Protein AF-F3GMC2-F1 (afdb_monomer_lite)

Foldseek 3Di:
DPPDVVVVVVCVVVVHDPVVCVVVCVVVVVVVCVCVPPVVCVVVCVVDPDDDPVVNVCVVPPPPPCVPDDDPVVVVCLVCQLVVLLVQLVVCVVPDDPPDPVNVVSCQCNPNVNSNVVD

Sequence (119 aa):
VPPHPGPLLAIGIFGADIGKTIFYGLIVALPTAIIAGPIFGNWISKSIPGTPSKELMDQIAKESSTENLPGFGITLVTILLPVFLMLLKTFADVVLPENNMFRIWMDLIGHPITALLAA

pLDDT: mean 82.08, std 11.3, range [42.53, 96.31]

InterPro domains:
  IPR003474 Gluconate transporter [PF02447] 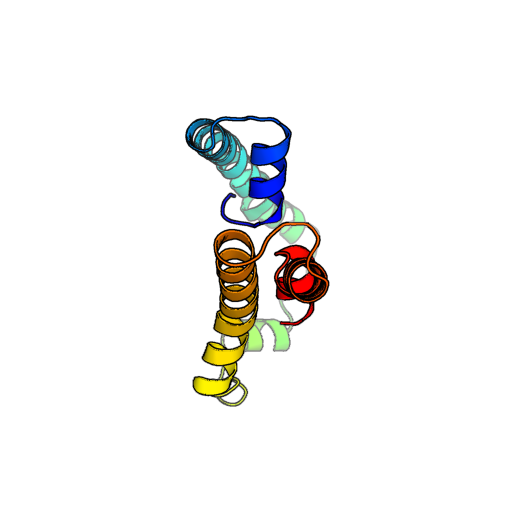(1-119)
  IPR003474 Gluconate transporter [PTHR30354] (1-119)

Structure (mmCIF, N/CA/C/O backbone):
data_AF-F3GMC2-F1
#
_entry.id   AF-F3GMC2-F1
#
loop_
_atom_site.group_PDB
_atom_site.id
_atom_site.type_symbol
_atom_site.label_atom_id
_atom_site.label_alt_id
_atom_site.label_comp_id
_atom_site.label_asym_id
_atom_site.label_entity_id
_atom_site.label_seq_id
_atom_site.pdbx_PDB_ins_code
_atom_site.Cartn_x
_atom_site.Cartn_y
_atom_site.Cartn_z
_atom_site.occupancy
_atom_site.B_iso_or_equiv
_atom_site.auth_seq_id
_atom_site.auth_comp_id
_atom_site.auth_asym_id
_atom_site.auth_atom_id
_atom_site.pdbx_PDB_model_num
ATOM 1 N N . VAL A 1 1 ? 7.402 4.834 -0.753 1.00 47.78 1 VAL A N 1
ATOM 2 C CA . VAL A 1 1 ? 6.962 6.082 -0.077 1.00 47.78 1 VAL A CA 1
ATOM 3 C C . VAL A 1 1 ? 5.757 5.773 0.809 1.00 47.78 1 VAL A C 1
ATOM 5 O O . VAL A 1 1 ? 5.119 4.756 0.548 1.00 47.78 1 VAL A O 1
ATOM 8 N N . PRO A 1 2 ? 5.468 6.554 1.868 1.00 42.53 2 PRO A N 1
ATOM 9 C CA . PRO A 1 2 ? 4.220 6.407 2.635 1.00 42.53 2 PRO A CA 1
ATOM 10 C C . PRO A 1 2 ? 3.042 6.459 1.641 1.00 42.53 2 PRO A C 1
ATOM 12 O O . PRO A 1 2 ? 3.106 7.296 0.740 1.00 42.53 2 PRO A O 1
ATOM 15 N N . PRO A 1 3 ? 2.060 5.535 1.692 1.00 52.97 3 PRO A N 1
ATOM 16 C CA . PRO A 1 3 ? 1.367 5.083 2.899 1.00 52.97 3 PRO A CA 1
ATOM 17 C C . PRO A 1 3 ? 1.463 3.559 3.115 1.00 52.97 3 PRO A C 1
ATOM 19 O O . PRO A 1 3 ? 0.464 2.851 3.149 1.00 52.97 3 PRO A O 1
ATOM 22 N N . HIS A 1 4 ? 2.679 3.028 3.246 1.00 64.75 4 HIS A N 1
ATOM 23 C CA . HIS A 1 4 ? 2.872 1.648 3.698 1.00 64.75 4 HIS A CA 1
ATOM 24 C C . HIS A 1 4 ? 2.842 1.604 5.245 1.00 64.75 4 HIS A C 1
ATOM 26 O O . HIS A 1 4 ? 3.424 2.500 5.870 1.00 64.75 4 HIS A O 1
ATOM 32 N N . PRO A 1 5 ? 2.222 0.588 5.884 1.00 68.19 5 PRO A N 1
ATOM 33 C CA . PRO A 1 5 ? 2.106 0.499 7.346 1.00 68.19 5 PRO A CA 1
ATOM 34 C C . PRO A 1 5 ? 3.450 0.604 8.076 1.00 68.19 5 PRO A C 1
ATOM 36 O O . PRO A 1 5 ? 3.564 1.321 9.061 1.00 68.19 5 PRO A O 1
ATOM 39 N N . GLY A 1 6 ? 4.497 -0.035 7.544 1.00 77.50 6 GLY A N 1
ATOM 40 C CA . GLY A 1 6 ? 5.866 0.048 8.079 1.00 77.50 6 GLY A CA 1
ATOM 41 C C . GLY A 1 6 ? 6.406 1.485 8.229 1.00 77.50 6 GLY A C 1
ATOM 42 O O . GLY A 1 6 ? 6.674 1.910 9.351 1.00 77.50 6 GLY A O 1
ATOM 43 N N . PRO A 1 7 ? 6.544 2.271 7.142 1.00 80.38 7 PRO A N 1
ATOM 44 C CA . PRO A 1 7 ? 6.939 3.678 7.229 1.00 80.38 7 PRO A CA 1
ATOM 45 C C . PRO A 1 7 ? 6.038 4.535 8.128 1.00 80.38 7 PRO A C 1
ATOM 47 O O . PRO A 1 7 ? 6.547 5.400 8.835 1.00 80.38 7 PRO A O 1
ATOM 50 N N . LEU A 1 8 ? 4.722 4.294 8.134 1.00 80.69 8 LEU A N 1
ATOM 51 C CA . LEU A 1 8 ? 3.786 5.021 9.001 1.00 80.69 8 LEU A CA 1
ATOM 52 C C . LEU A 1 8 ? 4.011 4.713 10.490 1.00 80.69 8 LEU A C 1
ATOM 54 O O . LEU A 1 8 ? 3.996 5.633 11.305 1.00 80.69 8 LEU A O 1
ATOM 58 N N . LEU A 1 9 ? 4.289 3.453 10.840 1.00 79.00 9 LEU A N 1
ATOM 59 C CA . LEU A 1 9 ? 4.643 3.056 12.205 1.00 79.00 9 LEU A CA 1
ATOM 60 C C . LEU A 1 9 ? 5.932 3.735 12.674 1.00 79.00 9 LEU A C 1
ATOM 62 O O . LEU A 1 9 ? 5.973 4.251 13.787 1.00 79.00 9 LEU A O 1
ATOM 66 N N . ALA A 1 10 ? 6.962 3.795 11.826 1.00 81.38 10 ALA A N 1
ATOM 67 C CA . ALA A 1 10 ? 8.200 4.497 12.159 1.00 81.38 10 ALA A CA 1
ATOM 68 C C . ALA A 1 10 ? 7.947 5.992 12.428 1.00 81.38 10 ALA A C 1
ATOM 70 O O . ALA A 1 10 ? 8.412 6.521 13.435 1.00 81.38 10 ALA A O 1
ATOM 71 N N . ILE A 1 11 ? 7.154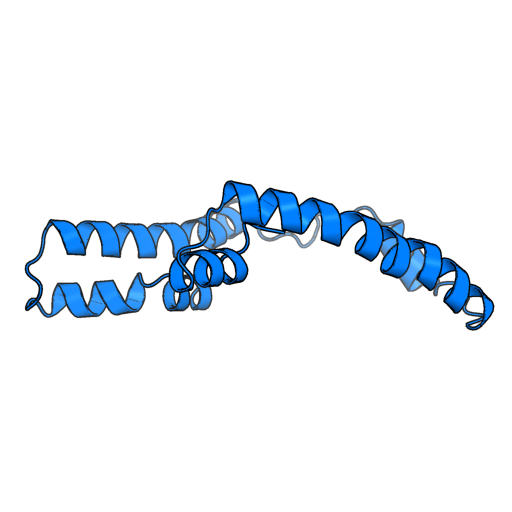 6.661 11.583 1.00 85.50 11 ILE A N 1
ATOM 72 C CA . ILE A 1 11 ? 6.772 8.069 11.788 1.00 85.50 11 ILE A CA 1
ATOM 73 C C . ILE A 1 11 ? 6.060 8.255 13.136 1.00 85.50 11 ILE A C 1
ATOM 75 O O . ILE A 1 11 ? 6.391 9.184 13.873 1.00 85.50 11 ILE A O 1
ATOM 79 N N . GLY A 1 12 ? 5.136 7.349 13.476 1.00 79.62 12 GLY A N 1
ATOM 80 C CA . GLY A 1 12 ? 4.414 7.362 14.750 1.00 79.62 12 GLY A CA 1
ATOM 81 C C . GLY A 1 12 ? 5.320 7.160 15.970 1.00 79.62 12 GLY A C 1
ATOM 82 O O . GLY A 1 12 ? 5.182 7.887 16.948 1.00 79.62 12 GLY A O 1
ATOM 83 N N . ILE A 1 13 ? 6.280 6.231 15.902 1.00 84.00 13 ILE A N 1
ATOM 84 C CA . ILE A 1 13 ? 7.234 5.955 16.994 1.00 84.00 13 ILE A CA 1
ATOM 85 C C . ILE A 1 13 ? 8.164 7.149 17.242 1.00 84.00 13 ILE A C 1
ATOM 87 O O . ILE A 1 13 ? 8.437 7.491 18.390 1.00 84.00 13 ILE A O 1
ATOM 91 N N . PHE A 1 14 ? 8.648 7.793 16.179 1.00 86.56 14 PHE A N 1
ATOM 92 C CA . PHE A 1 14 ? 9.590 8.912 16.281 1.00 86.56 14 PHE A CA 1
ATOM 93 C C . PHE A 1 14 ? 8.912 10.285 16.423 1.00 86.56 14 PHE A C 1
ATOM 95 O O . PHE A 1 14 ? 9.608 11.298 16.478 1.00 86.56 14 PHE A O 1
ATOM 102 N N . GLY A 1 15 ? 7.575 10.343 16.475 1.00 83.88 15 GLY A N 1
ATOM 103 C CA . GLY A 1 15 ? 6.821 11.596 16.602 1.00 83.88 15 GLY A CA 1
ATOM 104 C C . GLY A 1 15 ? 7.050 12.571 15.442 1.00 83.88 15 GLY A C 1
ATOM 105 O O . GLY A 1 15 ? 6.984 13.787 15.626 1.00 83.88 15 GLY A O 1
ATOM 106 N N . ALA A 1 16 ? 7.377 12.056 14.256 1.00 85.25 16 ALA A N 1
ATOM 107 C CA . ALA A 1 16 ? 7.708 12.880 13.102 1.00 85.25 16 ALA A CA 1
ATOM 108 C C . ALA A 1 16 ? 6.444 13.387 12.388 1.00 85.25 16 ALA A C 1
ATOM 110 O O . ALA A 1 16 ? 5.399 12.740 12.368 1.00 85.25 16 ALA A O 1
ATOM 111 N N . ASP A 1 17 ? 6.549 14.552 11.749 1.00 88.81 17 ASP A N 1
ATOM 112 C CA . ASP A 1 17 ? 5.467 15.088 10.925 1.00 88.81 17 ASP A CA 1
ATOM 113 C C . ASP A 1 17 ? 5.337 14.279 9.622 1.00 88.81 17 ASP A C 1
ATOM 115 O O . ASP A 1 17 ? 6.308 14.103 8.872 1.00 88.81 17 ASP A O 1
ATOM 119 N N . ILE A 1 18 ? 4.128 13.783 9.346 1.00 86.62 18 ILE A N 1
ATOM 120 C CA . ILE A 1 18 ? 3.841 12.939 8.177 1.00 86.62 18 ILE A CA 1
ATOM 121 C C . ILE A 1 18 ? 4.083 13.713 6.874 1.00 86.62 18 ILE A C 1
ATOM 123 O O . ILE A 1 18 ? 4.692 13.175 5.947 1.00 86.62 18 ILE A O 1
ATOM 127 N N . GLY A 1 19 ? 3.659 14.978 6.804 1.00 87.06 19 GLY A N 1
ATOM 128 C CA . GLY A 1 19 ? 3.798 15.814 5.613 1.00 87.06 19 GLY A CA 1
ATOM 129 C C . GLY A 1 19 ? 5.261 16.083 5.270 1.00 87.06 19 GLY A C 1
ATOM 130 O O . GLY A 1 19 ? 5.676 15.888 4.125 1.00 87.06 19 GLY A O 1
ATOM 131 N N . LYS A 1 20 ? 6.075 16.437 6.271 1.00 88.81 20 LYS A N 1
ATOM 132 C CA . LYS A 1 20 ? 7.525 16.630 6.098 1.00 88.81 20 LYS A CA 1
ATOM 133 C C . LYS A 1 20 ? 8.227 15.332 5.716 1.00 88.81 20 LYS A C 1
ATOM 135 O O . LYS A 1 20 ? 9.085 15.344 4.838 1.00 88.81 20 LYS A O 1
ATOM 140 N N . THR A 1 21 ? 7.847 14.211 6.327 1.00 89.12 21 THR A N 1
ATOM 141 C CA . THR A 1 21 ? 8.430 12.902 5.996 1.00 89.12 21 THR A CA 1
ATOM 142 C C . THR A 1 21 ? 8.128 12.497 4.556 1.00 89.12 21 THR A C 1
ATOM 144 O O . THR A 1 21 ? 9.020 12.031 3.850 1.00 89.12 21 THR A O 1
ATOM 147 N N . ILE A 1 22 ? 6.895 12.713 4.088 1.00 89.44 22 ILE A N 1
ATOM 148 C CA . ILE A 1 22 ? 6.522 12.478 2.687 1.00 89.44 22 ILE A CA 1
ATOM 149 C C . ILE A 1 22 ? 7.319 13.400 1.760 1.00 89.44 22 ILE A C 1
ATOM 151 O O . ILE A 1 22 ? 7.867 12.926 0.767 1.00 89.44 22 ILE A O 1
ATOM 155 N N . PHE A 1 23 ? 7.426 14.689 2.094 1.00 90.56 23 PHE A N 1
ATOM 156 C CA . PHE A 1 23 ? 8.147 15.674 1.288 1.00 90.56 23 PHE A CA 1
ATOM 157 C C . PHE A 1 23 ? 9.630 15.316 1.122 1.00 90.56 23 PHE A C 1
ATOM 159 O O . PHE A 1 23 ? 10.117 15.198 -0.004 1.00 90.56 23 PHE A O 1
ATOM 166 N N . TYR A 1 24 ? 10.338 15.057 2.225 1.00 90.94 24 TYR A N 1
ATOM 167 C CA . TYR A 1 24 ? 11.737 14.626 2.172 1.00 90.94 24 TYR A CA 1
ATOM 168 C C . TYR A 1 24 ? 11.891 13.257 1.509 1.00 90.94 24 TYR A C 1
ATOM 170 O O . TYR A 1 24 ? 12.809 13.056 0.715 1.00 90.94 24 TYR A O 1
ATOM 178 N N . GLY A 1 25 ? 10.963 12.336 1.775 1.00 90.31 25 GLY A N 1
ATOM 179 C CA . GLY A 1 25 ? 10.924 11.031 1.129 1.00 90.31 25 GLY A CA 1
ATOM 180 C C . GLY A 1 25 ? 10.820 11.141 -0.390 1.00 90.31 25 GLY A C 1
ATOM 181 O O . GLY A 1 25 ? 11.507 10.403 -1.084 1.00 90.31 25 GLY A O 1
ATOM 182 N N . LEU A 1 26 ? 10.028 12.078 -0.916 1.00 91.38 26 LEU A N 1
ATOM 183 C CA . LEU A 1 26 ? 9.897 12.310 -2.355 1.00 91.38 26 LEU A CA 1
ATOM 184 C C . LEU A 1 26 ? 11.172 12.914 -2.958 1.00 91.38 26 LEU A C 1
ATOM 186 O O . LEU A 1 26 ? 11.636 12.441 -3.997 1.00 91.38 26 LEU A O 1
ATOM 190 N N . ILE A 1 27 ? 11.756 13.914 -2.286 1.00 95.06 27 ILE A N 1
ATOM 191 C CA . ILE A 1 27 ? 13.007 14.561 -2.714 1.00 95.06 27 ILE A CA 1
ATOM 192 C C . ILE A 1 27 ? 14.143 13.547 -2.822 1.00 95.06 27 ILE A C 1
ATOM 194 O O . ILE A 1 27 ? 14.948 13.642 -3.742 1.00 95.06 27 ILE A O 1
ATOM 198 N N . VAL A 1 28 ? 14.210 12.580 -1.906 1.00 93.62 28 VAL A N 1
ATOM 199 C CA . VAL A 1 28 ? 15.233 11.527 -1.930 1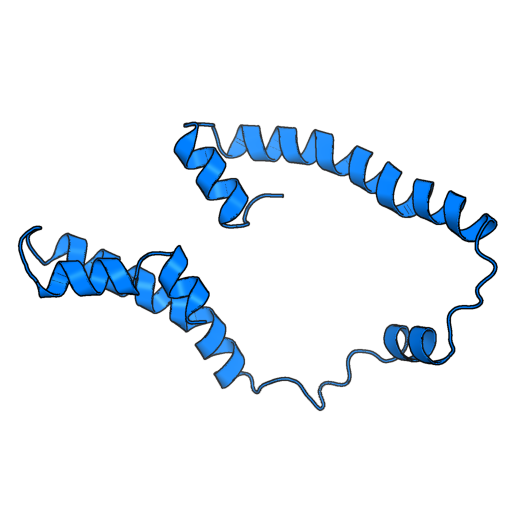.00 93.62 28 VAL A CA 1
ATOM 200 C C . VAL A 1 28 ? 14.850 10.396 -2.889 1.00 93.62 28 VAL A C 1
ATOM 202 O O . VAL A 1 28 ? 15.692 9.921 -3.645 1.00 93.62 28 VAL A O 1
ATOM 205 N N . ALA A 1 29 ? 13.582 9.977 -2.919 1.00 91.62 29 ALA A N 1
ATOM 206 C CA . ALA A 1 29 ? 13.144 8.845 -3.733 1.00 91.62 29 ALA A CA 1
ATOM 207 C C . ALA A 1 29 ? 13.302 9.094 -5.236 1.00 91.62 29 ALA A C 1
ATOM 209 O O . ALA A 1 29 ? 13.669 8.169 -5.954 1.00 91.62 29 ALA A O 1
ATOM 210 N N . LEU A 1 30 ? 13.048 10.314 -5.718 1.00 94.38 30 LEU A N 1
ATOM 211 C CA . LEU A 1 30 ? 13.128 10.632 -7.144 1.00 94.38 30 LEU A CA 1
ATOM 212 C C . LEU A 1 30 ? 14.551 10.474 -7.727 1.00 94.38 30 LEU A C 1
ATOM 214 O O . LEU A 1 30 ? 14.707 9.696 -8.671 1.00 94.38 30 LEU A O 1
ATOM 218 N N . PRO A 1 31 ? 15.605 11.125 -7.190 1.00 95.44 31 PRO A N 1
ATOM 219 C CA . PRO A 1 31 ? 16.964 10.930 -7.683 1.00 95.44 31 PRO A CA 1
ATOM 220 C C . PRO A 1 31 ? 17.428 9.486 -7.488 1.00 95.44 31 PRO A C 1
ATOM 222 O O . PRO A 1 31 ? 18.036 8.922 -8.396 1.00 95.44 31 PRO A O 1
ATOM 225 N N . THR A 1 32 ? 17.089 8.844 -6.365 1.00 94.56 32 THR A N 1
ATOM 226 C CA . THR A 1 32 ? 17.426 7.432 -6.149 1.00 94.56 32 THR A CA 1
ATOM 227 C C . THR A 1 32 ? 16.771 6.525 -7.190 1.00 94.56 32 THR A C 1
ATOM 229 O O . THR A 1 32 ? 17.448 5.657 -7.731 1.00 94.56 32 THR A O 1
ATOM 232 N N . ALA A 1 33 ? 15.498 6.738 -7.530 1.00 94.06 33 ALA A N 1
ATOM 233 C CA . ALA A 1 33 ? 14.795 5.951 -8.541 1.00 94.06 33 ALA A CA 1
ATOM 234 C C . ALA A 1 33 ? 15.390 6.147 -9.941 1.00 94.06 33 ALA A C 1
ATOM 236 O O . ALA A 1 33 ? 15.525 5.180 -10.686 1.00 94.06 33 ALA A O 1
ATOM 237 N N . ILE A 1 34 ? 15.795 7.371 -10.291 1.00 95.88 34 ILE A N 1
ATOM 238 C CA . ILE A 1 34 ? 16.452 7.659 -11.575 1.00 95.88 34 ILE A CA 1
ATOM 239 C C . ILE A 1 34 ? 17.819 6.963 -11.651 1.00 95.88 34 ILE A C 1
ATOM 241 O O . ILE A 1 34 ? 18.156 6.353 -12.668 1.00 95.88 34 ILE A O 1
ATOM 245 N N . ILE A 1 35 ? 18.602 7.025 -10.572 1.00 96.31 35 ILE A N 1
ATOM 246 C CA . ILE A 1 35 ? 19.936 6.421 -10.525 1.00 96.31 35 ILE A CA 1
ATOM 247 C C . ILE A 1 35 ? 19.843 4.890 -10.535 1.00 96.31 35 ILE A C 1
ATOM 249 O O . ILE A 1 35 ? 20.497 4.243 -11.349 1.00 96.31 35 ILE A O 1
ATOM 253 N N . ALA A 1 36 ? 19.014 4.308 -9.667 1.00 93.31 36 ALA A N 1
ATOM 254 C CA . ALA A 1 36 ? 18.888 2.859 -9.518 1.00 93.31 36 ALA A CA 1
ATOM 255 C C . ALA A 1 36 ? 18.082 2.194 -10.645 1.00 93.31 36 ALA A C 1
ATOM 257 O O . ALA A 1 36 ? 18.304 1.024 -10.944 1.00 93.31 36 ALA A O 1
ATOM 258 N N . GLY A 1 37 ? 17.146 2.920 -11.259 1.00 90.69 37 GLY A N 1
ATOM 259 C CA . GLY A 1 37 ? 16.324 2.427 -12.357 1.00 90.69 37 GLY A CA 1
ATOM 260 C C . GLY A 1 37 ? 17.038 2.577 -13.701 1.00 90.69 37 GLY A C 1
ATOM 261 O O . GLY A 1 37 ? 17.871 1.742 -14.049 1.00 90.69 37 GLY A O 1
ATOM 262 N N . PRO A 1 38 ? 16.731 3.622 -14.489 1.00 91.06 38 PRO A N 1
ATOM 263 C CA . PRO A 1 38 ? 17.214 3.736 -15.860 1.00 91.06 38 PRO A CA 1
ATOM 264 C C . PRO A 1 38 ? 18.733 3.882 -15.965 1.00 91.06 38 PRO A C 1
ATOM 266 O O . PRO A 1 38 ? 19.320 3.293 -16.868 1.00 91.06 38 PRO A O 1
ATOM 269 N N . ILE A 1 39 ? 19.396 4.635 -15.077 1.00 93.50 39 ILE A N 1
ATOM 270 C CA . ILE A 1 39 ? 20.849 4.851 -15.197 1.00 93.50 39 ILE A CA 1
ATOM 271 C C . ILE A 1 39 ? 21.603 3.543 -14.945 1.00 93.50 39 ILE A C 1
ATOM 273 O O . ILE A 1 39 ? 22.369 3.099 -15.802 1.00 93.50 39 ILE A O 1
ATOM 277 N N . PHE A 1 40 ? 21.361 2.903 -13.800 1.00 91.69 40 PHE A N 1
ATOM 278 C CA . PHE A 1 40 ? 21.990 1.628 -13.470 1.00 91.69 40 PHE A CA 1
ATOM 279 C C . PHE A 1 40 ? 21.552 0.508 -14.426 1.00 91.69 40 PHE A C 1
ATOM 281 O O . PHE A 1 40 ? 22.400 -0.245 -14.905 1.00 91.69 40 PHE A O 1
ATOM 288 N N . GLY A 1 41 ? 20.269 0.447 -14.792 1.00 89.06 41 GLY A N 1
ATOM 289 C CA . GLY A 1 41 ? 19.735 -0.507 -15.769 1.00 89.06 41 GLY A CA 1
ATOM 290 C C . GLY A 1 41 ? 20.400 -0.398 -17.147 1.00 89.06 41 GLY A C 1
ATOM 291 O O . GLY A 1 41 ? 20.818 -1.402 -17.728 1.00 89.06 41 GLY A O 1
ATOM 292 N N . ASN A 1 42 ? 20.589 0.821 -17.657 1.00 86.75 42 ASN A N 1
ATOM 293 C CA . ASN A 1 42 ? 21.284 1.062 -18.928 1.00 86.75 42 ASN A CA 1
ATOM 294 C C . ASN A 1 42 ? 22.787 0.770 -18.854 1.00 86.75 42 ASN A C 1
ATOM 296 O O . ASN A 1 42 ? 23.417 0.497 -19.876 1.00 86.75 42 ASN A O 1
ATOM 300 N N . TRP A 1 43 ? 23.384 0.867 -17.667 1.00 90.19 43 TRP A N 1
ATOM 301 C CA . TRP A 1 43 ? 24.788 0.532 -17.471 1.00 90.19 43 TRP A CA 1
ATOM 302 C C . TRP A 1 43 ? 24.995 -0.985 -17.422 1.00 90.19 43 TRP A C 1
ATOM 304 O O . TRP A 1 43 ? 25.842 -1.508 -18.145 1.00 90.19 43 TRP A O 1
ATOM 314 N N . ILE A 1 44 ? 24.181 -1.703 -16.644 1.00 88.88 44 ILE A N 1
ATOM 315 C CA . ILE A 1 44 ? 24.326 -3.152 -16.465 1.00 88.88 44 ILE A CA 1
ATOM 316 C C . ILE A 1 44 ? 23.891 -3.951 -17.700 1.00 88.88 44 ILE A C 1
ATOM 318 O O . ILE A 1 44 ? 24.514 -4.961 -18.023 1.00 88.88 44 ILE A O 1
ATOM 322 N N . SER A 1 45 ? 22.888 -3.474 -18.444 1.00 83.75 45 SER A N 1
ATOM 323 C CA . SER A 1 45 ? 22.429 -4.119 -19.688 1.00 83.75 45 SER A CA 1
ATOM 324 C C . SER A 1 45 ? 23.504 -4.183 -20.777 1.00 83.75 45 SER A C 1
ATOM 326 O O . SER A 1 45 ? 23.451 -5.061 -21.630 1.00 83.75 45 SER A O 1
ATOM 328 N N . LYS A 1 46 ? 24.521 -3.310 -20.734 1.00 82.38 46 LYS A N 1
ATOM 329 C CA . LYS A 1 46 ? 25.680 -3.377 -21.643 1.00 82.38 46 LYS A CA 1
ATOM 330 C C . LYS A 1 46 ? 26.650 -4.503 -21.286 1.00 82.38 46 LYS A C 1
ATOM 332 O O . LYS A 1 46 ? 27.314 -5.030 -22.172 1.00 82.38 46 LYS A O 1
ATOM 337 N N . SER A 1 47 ? 26.742 -4.853 -20.004 1.00 80.94 47 SER A N 1
ATOM 338 C CA . SER A 1 47 ? 27.637 -5.902 -19.497 1.00 80.94 47 SER A CA 1
ATOM 339 C C . SER A 1 47 ? 26.992 -7.289 -19.507 1.00 80.94 47 SER A C 1
ATOM 341 O O . SER A 1 47 ? 27.707 -8.287 -19.472 1.00 80.94 47 SER A O 1
ATOM 343 N N . ILE A 1 48 ? 25.658 -7.364 -19.558 1.00 78.38 48 ILE A N 1
ATOM 344 C CA . ILE A 1 48 ? 24.900 -8.618 -19.596 1.00 78.38 48 ILE A CA 1
ATOM 345 C C . ILE A 1 48 ? 24.285 -8.783 -20.996 1.00 78.38 48 ILE A C 1
ATOM 347 O O . ILE A 1 48 ? 23.185 -8.286 -21.241 1.00 78.38 48 ILE A O 1
ATOM 351 N N . PRO A 1 49 ? 24.955 -9.483 -21.930 1.00 62.06 49 PRO A N 1
ATOM 352 C CA . PRO A 1 49 ? 24.359 -9.852 -23.206 1.00 62.06 49 PRO A CA 1
ATOM 353 C C . PRO A 1 49 ? 23.304 -10.940 -22.970 1.00 62.06 49 PRO A C 1
ATOM 355 O O . PRO A 1 49 ? 23.592 -12.133 -22.982 1.00 62.06 49 PRO A O 1
ATOM 358 N N . GLY A 1 50 ? 22.070 -10.521 -22.720 1.00 60.62 50 GLY A N 1
ATOM 359 C CA . GLY A 1 50 ? 20.913 -11.399 -22.633 1.00 60.62 50 GLY A CA 1
ATOM 360 C C . GLY A 1 50 ? 19.797 -10.817 -23.476 1.00 60.62 50 GLY A C 1
ATOM 361 O O . GLY A 1 50 ? 19.176 -9.833 -23.085 1.00 60.62 50 GLY A O 1
ATOM 362 N N . THR A 1 51 ? 19.525 -11.414 -24.637 1.00 67.50 51 THR A N 1
ATOM 363 C CA . THR A 1 51 ? 18.214 -11.228 -25.264 1.00 67.50 51 THR A CA 1
ATOM 364 C C . THR A 1 51 ? 17.177 -11.661 -24.231 1.00 67.50 51 THR A C 1
ATOM 366 O O . THR A 1 51 ? 17.316 -12.781 -23.721 1.00 67.50 51 THR A O 1
ATOM 369 N N . PRO A 1 52 ? 16.186 -10.822 -23.880 1.00 66.06 52 PRO A N 1
ATOM 370 C CA . PRO A 1 52 ? 15.139 -11.244 -22.961 1.00 66.06 52 PRO A CA 1
ATOM 371 C C . PRO A 1 52 ? 14.566 -12.564 -23.482 1.00 66.06 52 PRO A C 1
ATOM 373 O O . PRO A 1 52 ? 14.318 -12.700 -24.685 1.00 66.06 52 PRO A O 1
ATOM 376 N N . SER A 1 53 ? 14.469 -13.573 -22.611 1.00 68.00 53 SER A N 1
ATOM 377 C CA . SER A 1 53 ? 13.942 -14.876 -23.017 1.00 68.00 53 SER A CA 1
ATOM 378 C C . SER A 1 53 ? 12.574 -14.658 -23.662 1.00 68.00 53 SER A C 1
ATOM 380 O O . SER A 1 53 ? 11.831 -13.764 -23.251 1.00 68.00 53 SER A O 1
ATOM 382 N N . LYS A 1 54 ? 12.231 -15.448 -24.689 1.00 67.06 54 LYS A N 1
ATOM 383 C CA . LYS A 1 54 ? 10.904 -15.354 -25.326 1.00 67.06 54 LYS A CA 1
ATOM 384 C C . LYS A 1 54 ? 9.784 -15.400 -24.286 1.00 67.06 54 LYS A C 1
ATOM 386 O O . LYS A 1 54 ? 8.825 -14.665 -24.400 1.00 67.06 54 LYS A O 1
ATOM 391 N N . GLU A 1 55 ? 9.992 -16.158 -23.220 1.00 68.50 55 GLU A N 1
ATOM 392 C CA . GLU A 1 55 ? 9.094 -16.286 -22.077 1.00 68.50 55 GLU A CA 1
ATOM 393 C C . GLU A 1 55 ? 8.947 -14.994 -21.254 1.00 68.50 55 GLU A C 1
ATOM 395 O O . GLU A 1 55 ? 7.841 -14.657 -20.843 1.00 68.50 55 GLU A O 1
ATOM 400 N N . LEU A 1 56 ? 10.024 -14.222 -21.059 1.00 69.06 56 LEU A N 1
ATOM 401 C CA . LEU A 1 56 ? 9.963 -12.902 -20.420 1.00 69.06 56 LEU A CA 1
ATOM 402 C C . LEU A 1 56 ? 9.279 -11.874 -21.331 1.00 69.06 56 LEU A C 1
ATOM 404 O O . LEU A 1 56 ? 8.483 -11.065 -20.862 1.00 69.06 56 LEU A O 1
ATOM 408 N N . MET A 1 57 ? 9.560 -11.922 -22.635 1.00 72.12 57 MET A N 1
ATOM 409 C CA . MET A 1 57 ? 8.885 -11.074 -23.621 1.00 72.12 57 MET A CA 1
ATOM 410 C C . MET A 1 57 ? 7.394 -11.394 -23.712 1.00 72.12 57 MET A C 1
ATOM 412 O O . MET A 1 57 ? 6.585 -10.473 -23.739 1.00 72.12 57 MET A O 1
ATOM 416 N N . ASP A 1 58 ? 7.030 -12.675 -23.687 1.00 70.75 58 ASP A N 1
ATOM 417 C CA . ASP A 1 58 ? 5.644 -13.129 -23.688 1.00 70.75 58 ASP A CA 1
ATOM 418 C C . ASP A 1 58 ? 4.938 -12.737 -22.387 1.00 70.75 58 ASP A C 1
ATOM 420 O O . ASP A 1 58 ? 3.788 -12.333 -22.441 1.00 70.75 58 ASP A O 1
ATOM 424 N N . GLN A 1 59 ? 5.598 -12.760 -21.224 1.00 67.81 59 GLN A N 1
ATOM 425 C CA . GLN A 1 59 ? 5.001 -12.271 -19.971 1.00 67.81 59 GLN A CA 1
ATOM 426 C C . GLN A 1 59 ? 4.780 -10.753 -19.948 1.00 67.81 59 GLN A C 1
ATOM 428 O O . GLN A 1 59 ? 3.809 -10.292 -19.356 1.00 67.81 59 GLN A O 1
ATOM 433 N N . ILE A 1 60 ? 5.665 -9.973 -20.576 1.00 69.56 60 ILE A N 1
ATOM 434 C CA . ILE A 1 60 ? 5.523 -8.511 -20.667 1.00 69.56 60 ILE A CA 1
ATOM 435 C C . ILE A 1 60 ? 4.485 -8.124 -21.734 1.00 69.56 60 ILE A C 1
ATOM 437 O O . ILE A 1 60 ? 3.755 -7.152 -21.555 1.00 69.56 60 ILE A O 1
ATOM 441 N N . ALA A 1 61 ? 4.421 -8.866 -22.845 1.00 67.50 61 ALA A N 1
ATOM 442 C CA . ALA A 1 61 ? 3.515 -8.601 -23.965 1.00 67.50 61 ALA A CA 1
ATOM 443 C C . ALA A 1 61 ? 2.109 -9.182 -23.762 1.00 67.50 61 ALA A C 1
ATOM 445 O O . ALA A 1 61 ? 1.139 -8.660 -24.313 1.00 67.50 61 ALA A O 1
ATOM 446 N N . LYS A 1 62 ? 1.978 -10.258 -22.983 1.00 60.69 62 LYS A N 1
ATOM 447 C CA . LYS A 1 62 ? 0.687 -10.801 -22.574 1.00 60.69 62 LYS A CA 1
ATOM 448 C C . LYS A 1 62 ? 0.146 -9.876 -21.495 1.00 60.69 62 LYS A C 1
ATOM 450 O O . LYS A 1 62 ? 0.493 -10.009 -20.324 1.00 60.69 62 LYS A O 1
ATOM 455 N N . GLU A 1 63 ? -0.700 -8.927 -21.903 1.00 58.12 63 GLU A N 1
ATOM 456 C CA . GLU A 1 63 ? -1.641 -8.282 -20.986 1.00 58.12 63 GLU A CA 1
ATOM 457 C C . GLU A 1 63 ? -2.186 -9.363 -20.058 1.00 58.12 63 GLU A C 1
ATOM 459 O O . GLU A 1 63 ? -2.640 -10.405 -20.537 1.00 58.12 63 GLU A O 1
ATOM 464 N N . SER A 1 64 ? -2.035 -9.148 -18.749 1.00 57.41 64 SER A N 1
ATOM 465 C CA . SER A 1 64 ? -2.356 -10.102 -17.692 1.00 57.41 64 SER A CA 1
ATOM 466 C C . SER A 1 64 ? -3.655 -10.832 -18.020 1.00 57.41 64 SER A C 1
ATOM 468 O O . SER A 1 64 ? -4.738 -10.270 -17.852 1.00 57.41 64 SER A O 1
ATOM 470 N N . SER A 1 65 ? -3.551 -12.060 -18.533 1.00 57.91 65 SER A N 1
ATOM 471 C CA . SER A 1 65 ? -4.717 -12.855 -18.891 1.00 57.91 65 SER A CA 1
ATOM 472 C C . SER A 1 65 ? -5.546 -12.992 -17.622 1.00 57.91 65 SER A C 1
ATOM 474 O O . SER A 1 65 ? -5.096 -13.606 -16.654 1.00 57.91 65 SER A O 1
ATOM 476 N N . THR A 1 66 ? -6.740 -12.401 -17.616 1.00 58.84 66 THR A N 1
ATOM 477 C CA . THR A 1 66 ? -7.678 -12.359 -16.478 1.00 58.84 66 THR A CA 1
ATOM 478 C C . THR A 1 66 ? -8.157 -13.746 -16.035 1.00 58.84 66 THR A C 1
ATOM 480 O O . THR A 1 66 ? -8.918 -13.868 -15.083 1.00 58.84 66 THR A O 1
ATOM 483 N N . GLU A 1 67 ? -7.699 -14.791 -16.719 1.00 62.75 67 GLU A N 1
ATOM 484 C CA . GLU A 1 67 ? -8.113 -16.186 -16.622 1.00 62.75 67 GLU A CA 1
ATOM 485 C C . GLU A 1 67 ? -7.803 -16.837 -15.262 1.00 62.75 67 GLU A C 1
ATOM 487 O O . GLU A 1 67 ? -8.425 -17.833 -14.918 1.00 62.75 67 GLU A O 1
ATOM 492 N N . ASN A 1 68 ? -6.908 -16.251 -14.453 1.00 65.00 68 ASN A N 1
ATOM 493 C CA . ASN A 1 68 ? -6.526 -16.775 -13.131 1.00 65.00 68 ASN A CA 1
ATOM 494 C C . ASN A 1 68 ? -6.710 -15.774 -11.975 1.00 65.00 68 ASN A C 1
ATOM 496 O O . ASN A 1 68 ? -6.132 -15.960 -10.903 1.00 65.00 68 ASN A O 1
ATOM 500 N N . LEU A 1 69 ? -7.467 -14.690 -12.169 1.00 76.69 69 LEU A N 1
ATOM 501 C CA . LEU A 1 69 ? -7.687 -13.732 -11.085 1.00 76.69 69 LEU A CA 1
ATOM 502 C C . LEU A 1 69 ? -8.714 -14.290 -10.085 1.00 76.69 69 LEU A C 1
ATOM 504 O O . LEU A 1 69 ? -9.762 -14.788 -10.509 1.00 76.69 69 LEU A O 1
ATOM 508 N N . PRO A 1 70 ? -8.457 -14.201 -8.764 1.00 79.06 70 PRO A N 1
ATOM 509 C CA . PRO A 1 70 ? -9.479 -14.509 -7.774 1.00 79.06 70 PRO A CA 1
ATOM 510 C C . PRO A 1 70 ? -10.710 -13.641 -8.050 1.00 79.06 70 PRO A C 1
ATOM 512 O O . PRO A 1 70 ? -10.595 -12.469 -8.410 1.00 79.06 70 PRO A O 1
ATOM 515 N N . GLY A 1 71 ? -11.899 -14.232 -7.928 1.00 88.06 71 GLY A N 1
ATOM 516 C CA . GLY A 1 71 ? -13.140 -13.519 -8.208 1.00 88.06 71 GLY A CA 1
ATOM 517 C C . GLY A 1 71 ? -13.263 -12.252 -7.357 1.00 88.06 71 GLY A C 1
ATOM 518 O O . GLY A 1 71 ? -12.790 -12.215 -6.222 1.00 88.06 71 GLY A O 1
ATOM 519 N N . PHE A 1 72 ? -13.955 -11.238 -7.883 1.00 88.06 72 PHE A N 1
ATOM 520 C CA . PHE A 1 72 ? -14.124 -9.928 -7.238 1.00 88.06 72 PHE A CA 1
ATOM 521 C C . PHE A 1 72 ? -14.496 -10.019 -5.748 1.00 88.06 72 PHE A C 1
ATOM 523 O O . PHE A 1 72 ? -13.944 -9.293 -4.928 1.00 88.06 72 PHE A O 1
ATOM 530 N N . GLY A 1 73 ? -15.393 -10.944 -5.385 1.00 90.38 73 GLY A N 1
ATOM 531 C CA . GLY A 1 73 ? -15.809 -11.147 -3.996 1.00 90.38 73 GLY A CA 1
ATOM 532 C C . GLY A 1 73 ? -14.683 -11.635 -3.082 1.00 90.38 73 GLY A C 1
ATOM 533 O O . GLY A 1 73 ? -14.568 -11.151 -1.962 1.00 90.38 73 GLY A O 1
ATOM 534 N N . ILE A 1 74 ? -13.823 -12.538 -3.562 1.00 90.12 74 ILE A N 1
ATOM 535 C CA . ILE A 1 74 ? -12.672 -13.040 -2.797 1.00 90.12 74 ILE A CA 1
ATOM 536 C C . ILE A 1 74 ? -11.683 -11.895 -2.585 1.00 90.12 74 ILE A C 1
ATOM 538 O O . ILE A 1 74 ? -11.298 -11.627 -1.454 1.00 90.12 74 ILE A O 1
ATOM 542 N N . THR A 1 75 ? -11.355 -11.153 -3.645 1.00 90.12 75 THR A N 1
ATOM 543 C CA . THR A 1 75 ? -10.483 -9.974 -3.557 1.00 90.12 75 THR A CA 1
ATOM 544 C C . THR A 1 75 ? -11.026 -8.932 -2.581 1.00 90.12 75 THR A C 1
ATOM 546 O O . THR A 1 75 ? -10.279 -8.403 -1.760 1.00 90.12 75 THR A O 1
ATOM 549 N N . LEU A 1 76 ? -12.330 -8.653 -2.637 1.00 92.25 76 LEU A N 1
ATOM 550 C CA . LEU A 1 76 ? -12.970 -7.681 -1.758 1.00 92.25 76 LEU A CA 1
ATOM 551 C C . LEU A 1 76 ? -12.928 -8.131 -0.293 1.00 92.25 76 LEU A C 1
ATOM 553 O O . LEU A 1 76 ? -12.596 -7.328 0.576 1.00 92.25 76 LEU A O 1
ATOM 557 N N . VAL A 1 77 ? -13.219 -9.407 -0.019 1.00 92.75 77 VAL A N 1
ATOM 558 C CA . VAL A 1 77 ? -13.141 -9.972 1.334 1.00 92.75 77 VAL A CA 1
ATOM 559 C C . VAL A 1 77 ? -11.708 -9.933 1.854 1.00 92.75 77 VAL A C 1
ATOM 561 O O . VAL A 1 77 ? -11.509 -9.464 2.968 1.00 92.75 77 VAL A O 1
ATOM 564 N N . THR A 1 78 ? -10.712 -10.337 1.064 1.00 90.06 78 THR A N 1
ATOM 565 C CA . THR A 1 78 ? -9.299 -10.316 1.479 1.00 90.06 78 THR A CA 1
ATOM 566 C C . THR A 1 78 ? -8.825 -8.904 1.836 1.00 90.06 78 THR A C 1
ATOM 568 O O . THR A 1 78 ? -8.127 -8.725 2.829 1.00 90.06 78 THR A O 1
ATOM 571 N N . ILE A 1 79 ? -9.245 -7.879 1.087 1.00 90.06 79 ILE A N 1
ATOM 572 C CA . ILE A 1 79 ? -8.884 -6.481 1.380 1.00 90.06 79 ILE A CA 1
ATOM 573 C C . ILE A 1 79 ? -9.646 -5.943 2.604 1.00 90.06 79 ILE A C 1
ATOM 575 O O . ILE A 1 79 ? -9.078 -5.204 3.411 1.00 90.06 79 ILE A O 1
ATOM 579 N N . LEU A 1 80 ? -10.928 -6.293 2.757 1.00 90.88 80 LEU A N 1
ATOM 580 C CA . LEU A 1 80 ? -11.769 -5.789 3.849 1.00 90.88 80 LEU A CA 1
ATOM 581 C C . LEU A 1 80 ? -11.552 -6.512 5.178 1.00 90.88 80 LEU A C 1
ATOM 583 O O . LEU A 1 80 ? -11.764 -5.900 6.222 1.00 90.88 80 LEU A O 1
ATOM 587 N N . LEU A 1 81 ? -11.137 -7.778 5.166 1.00 92.19 81 LEU A N 1
ATOM 588 C CA . LEU A 1 81 ? -10.943 -8.597 6.361 1.00 92.19 81 LEU A CA 1
ATOM 589 C C . LEU A 1 81 ? -1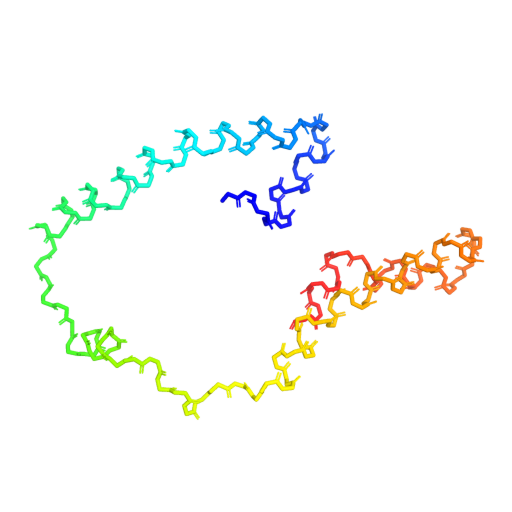0.044 -7.920 7.414 1.00 92.19 81 LEU A C 1
ATOM 591 O O . LEU A 1 81 ? -10.515 -7.731 8.538 1.00 92.19 81 LEU A O 1
ATOM 595 N N . PRO A 1 82 ? -8.806 -7.485 7.102 1.00 89.12 82 PRO A N 1
ATOM 596 C CA . PRO A 1 82 ? -7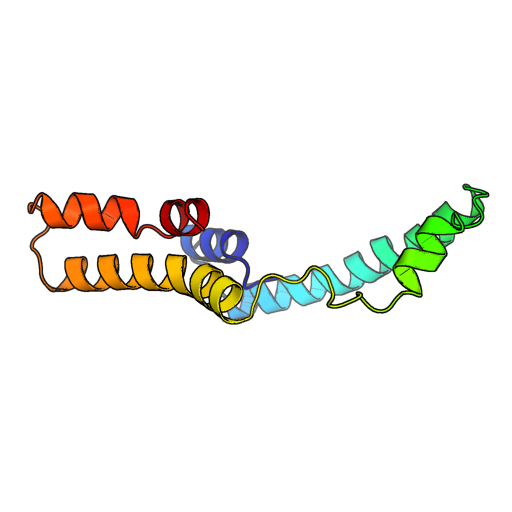.946 -6.852 8.100 1.00 89.12 82 PRO A CA 1
ATOM 597 C C . PRO A 1 82 ? -8.542 -5.536 8.614 1.00 89.12 82 PRO A C 1
ATOM 599 O O . PRO A 1 82 ? -8.473 -5.245 9.808 1.00 89.12 82 PRO A O 1
ATOM 602 N N . VAL A 1 83 ? -9.184 -4.756 7.738 1.00 89.38 83 VAL A N 1
ATOM 603 C CA . VAL A 1 83 ? -9.855 -3.500 8.113 1.00 89.38 83 VAL A CA 1
ATOM 604 C C . VAL A 1 83 ? -11.004 -3.764 9.082 1.00 89.38 83 VAL A C 1
ATOM 606 O O . VAL A 1 83 ? -11.133 -3.078 10.095 1.00 89.38 83 VAL A O 1
ATOM 609 N N . PHE A 1 84 ? -11.806 -4.788 8.811 1.00 92.12 84 PHE A N 1
ATOM 610 C CA . PHE A 1 84 ? -12.913 -5.194 9.663 1.00 92.12 84 PHE A CA 1
ATOM 611 C C . PHE A 1 84 ? -12.433 -5.627 11.056 1.00 92.12 84 PHE A C 1
ATOM 613 O O . PHE A 1 84 ? -12.992 -5.174 12.055 1.00 92.12 84 PHE A O 1
ATOM 620 N N . LEU A 1 85 ? -11.365 -6.428 11.142 1.00 89.69 85 LEU A N 1
ATOM 621 C CA . LEU A 1 85 ? -10.781 -6.847 12.423 1.00 89.69 85 LEU A CA 1
ATOM 622 C C . LEU A 1 85 ? -10.265 -5.649 13.242 1.00 89.69 85 LEU A C 1
ATOM 624 O O . LEU A 1 85 ? -10.532 -5.565 14.443 1.00 89.69 85 LEU A O 1
ATOM 628 N N . MET A 1 86 ? -9.597 -4.685 12.597 1.00 89.94 86 MET A N 1
ATOM 629 C CA . MET A 1 86 ? -9.129 -3.452 13.251 1.00 89.94 86 MET A CA 1
ATOM 630 C C . MET A 1 86 ? -10.282 -2.573 13.767 1.00 89.94 86 MET A C 1
ATOM 632 O O . MET A 1 86 ? -10.199 -1.997 14.859 1.00 89.94 86 MET A O 1
ATOM 636 N N . LEU A 1 87 ? -11.385 -2.484 13.016 1.00 90.19 87 LEU A N 1
ATOM 637 C CA . LEU A 1 87 ? -12.586 -1.761 13.450 1.00 90.19 87 LEU A CA 1
ATOM 638 C C . LEU A 1 87 ? -13.261 -2.445 14.639 1.00 90.19 87 LEU A C 1
ATOM 640 O O . LEU A 1 87 ? -13.704 -1.763 15.564 1.00 90.19 87 LEU A O 1
ATOM 644 N N . LEU A 1 88 ? -13.297 -3.778 14.648 1.00 89.56 88 LEU A N 1
ATOM 645 C CA . LEU A 1 88 ? -13.868 -4.550 15.745 1.00 89.56 88 LEU A CA 1
ATOM 646 C C . LEU A 1 88 ? -13.123 -4.270 17.061 1.00 89.56 88 LEU A C 1
ATOM 648 O O . LEU A 1 88 ? -13.764 -3.975 18.070 1.00 89.56 88 LEU A O 1
ATOM 652 N N . LYS A 1 89 ? -11.782 -4.259 17.034 1.00 87.69 89 LYS A N 1
ATOM 653 C CA . LYS A 1 89 ? -10.951 -3.826 18.171 1.00 87.69 89 LYS A CA 1
ATOM 654 C C . LYS A 1 89 ? -11.307 -2.414 18.627 1.00 87.69 89 LYS A C 1
ATOM 656 O O . LYS A 1 89 ? -11.576 -2.206 19.803 1.00 87.69 89 LYS A O 1
ATOM 661 N N . THR A 1 90 ? -11.352 -1.462 17.694 1.00 87.25 90 THR A N 1
ATOM 662 C CA . THR A 1 90 ? -11.661 -0.053 18.000 1.00 87.25 90 THR A CA 1
ATOM 663 C C . THR A 1 90 ? -13.022 0.081 18.690 1.00 87.25 90 THR A C 1
ATOM 665 O O . THR A 1 90 ? -13.173 0.851 19.635 1.00 87.25 90 THR A O 1
ATOM 668 N N . PHE A 1 91 ? -14.014 -0.702 18.263 1.00 89.00 91 PHE A N 1
ATOM 669 C CA . PHE A 1 91 ? -15.325 -0.734 18.903 1.00 89.00 91 PHE A CA 1
ATOM 670 C C . PHE A 1 91 ? -15.267 -1.315 20.327 1.00 89.00 91 PHE A C 1
ATOM 672 O O . PHE A 1 91 ? -15.862 -0.752 21.246 1.00 89.00 91 PHE A O 1
ATOM 679 N N . ALA A 1 92 ? -14.521 -2.402 20.542 1.00 87.25 92 ALA A N 1
ATOM 680 C CA . ALA A 1 92 ? -14.331 -2.973 21.877 1.00 87.25 92 ALA A CA 1
ATOM 681 C C . ALA A 1 92 ? -13.572 -2.049 22.829 1.00 87.25 92 ALA A C 1
ATOM 683 O O . ALA A 1 92 ? -13.934 -1.981 24.002 1.00 87.25 92 ALA A O 1
ATOM 684 N N . ASP A 1 93 ? -12.586 -1.308 22.326 1.00 86.19 93 ASP A N 1
ATOM 685 C CA . ASP A 1 93 ? -11.855 -0.301 23.097 1.00 86.19 93 ASP A CA 1
ATOM 686 C C . ASP A 1 93 ? -12.781 0.792 23.655 1.00 86.19 93 ASP A C 1
ATOM 688 O O . ASP A 1 93 ? -12.556 1.290 24.758 1.00 86.19 93 ASP A O 1
ATOM 692 N N . VAL A 1 94 ? -13.843 1.134 22.916 1.00 88.88 94 VAL A N 1
ATOM 693 C CA . VAL A 1 94 ? -14.829 2.154 23.309 1.00 88.88 94 VAL A CA 1
ATOM 694 C C . VAL A 1 94 ? -15.896 1.602 24.260 1.00 88.88 94 VAL A C 1
ATOM 696 O O . VAL A 1 94 ? -16.323 2.307 25.173 1.00 88.88 94 VAL A O 1
ATOM 699 N N . VAL A 1 95 ? -16.360 0.367 24.048 1.00 89.06 95 VAL A N 1
ATOM 700 C CA . VAL A 1 95 ? -17.518 -0.193 24.774 1.00 89.06 95 VAL A CA 1
ATOM 701 C C . VAL A 1 95 ? -17.118 -0.950 26.044 1.00 89.06 95 VAL A C 1
ATOM 703 O O . VAL A 1 95 ? -17.899 -0.998 26.997 1.00 89.06 95 VAL A O 1
ATOM 706 N N . LEU A 1 96 ? -15.929 -1.558 26.081 1.00 85.81 96 LEU A N 1
ATOM 707 C CA . LEU A 1 96 ? -15.519 -2.455 27.162 1.00 85.81 96 LEU A CA 1
ATOM 708 C C . LEU A 1 96 ? -14.415 -1.841 28.041 1.00 85.81 96 LEU A C 1
ATOM 710 O O . LEU A 1 96 ? -13.464 -1.257 27.525 1.00 85.81 96 LEU A O 1
ATOM 714 N N . PRO A 1 97 ? -14.472 -2.018 29.374 1.00 81.19 97 PRO A N 1
ATOM 715 C CA . PRO A 1 97 ? -13.389 -1.618 30.271 1.00 81.19 97 PRO A CA 1
ATOM 716 C C . PRO A 1 97 ? -12.130 -2.477 30.065 1.00 81.19 97 PRO A C 1
ATOM 718 O O . PRO A 1 97 ? -12.217 -3.632 29.647 1.00 81.19 97 PRO A O 1
ATOM 721 N N . GLU A 1 98 ? -10.961 -1.924 30.402 1.00 71.88 98 GLU A N 1
ATOM 722 C CA . GLU A 1 98 ? -9.640 -2.516 30.104 1.00 71.88 98 GLU A CA 1
ATOM 723 C C . GLU A 1 98 ? -9.421 -3.919 30.695 1.00 71.88 98 GLU A C 1
ATOM 725 O O . GLU A 1 98 ? -8.673 -4.712 30.138 1.00 71.88 98 GLU A O 1
ATOM 730 N N . ASN A 1 99 ? -10.111 -4.268 31.785 1.00 78.44 99 ASN A N 1
ATOM 731 C CA . ASN A 1 99 ? -9.947 -5.555 32.470 1.00 78.44 99 ASN A CA 1
ATOM 732 C C . ASN A 1 99 ? -10.918 -6.654 31.983 1.00 78.44 99 ASN A C 1
ATOM 734 O O . ASN A 1 99 ? -11.126 -7.660 32.663 1.00 78.44 99 ASN A O 1
ATOM 738 N N . ASN A 1 100 ? -11.589 -6.456 30.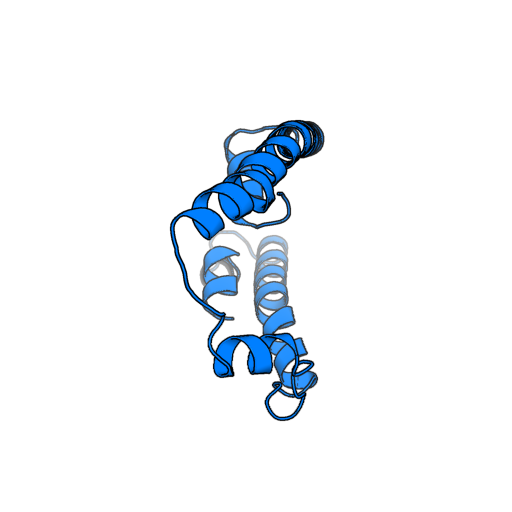844 1.00 84.56 100 ASN A N 1
ATOM 739 C CA . ASN A 1 100 ? -12.527 -7.437 30.308 1.00 84.56 100 ASN A CA 1
ATOM 740 C C . ASN A 1 100 ? -11.806 -8.442 29.396 1.00 84.56 100 ASN A C 1
ATOM 742 O O . ASN A 1 100 ? -11.181 -8.057 28.409 1.00 84.56 100 ASN A O 1
ATOM 746 N N . MET A 1 101 ? -11.945 -9.742 29.677 1.00 84.06 101 MET A N 1
ATOM 747 C CA . MET A 1 101 ? -11.299 -10.806 28.897 1.00 84.06 101 MET A CA 1
ATOM 748 C C . MET A 1 101 ? -11.672 -10.754 27.409 1.00 84.06 101 MET A C 1
ATOM 750 O O . MET A 1 101 ? -10.843 -11.055 26.556 1.00 84.06 101 MET A O 1
ATOM 754 N N . PHE A 1 102 ? -12.891 -10.313 27.084 1.00 83.38 102 PHE A N 1
ATOM 755 C CA . PHE A 1 102 ? -13.339 -10.170 25.699 1.00 83.38 102 PHE A CA 1
ATOM 756 C C . PHE A 1 102 ? -12.583 -9.058 24.950 1.00 83.38 102 PHE A C 1
ATOM 758 O O . PHE A 1 102 ? -12.244 -9.228 23.782 1.00 83.38 102 PHE A O 1
ATOM 765 N N . ARG A 1 103 ? -12.237 -7.956 25.633 1.00 84.56 103 ARG A N 1
ATOM 766 C CA . ARG A 1 103 ? -11.454 -6.853 25.056 1.00 84.56 103 ARG A CA 1
ATOM 767 C C . ARG A 1 103 ? -10.027 -7.291 24.730 1.00 84.56 103 ARG A C 1
ATOM 769 O O . ARG A 1 103 ? -9.569 -7.037 23.627 1.00 84.56 103 ARG A O 1
ATOM 776 N N . ILE A 1 104 ? -9.386 -8.053 25.619 1.00 84.81 104 ILE A N 1
ATOM 777 C CA . ILE A 1 104 ? -8.018 -8.568 25.421 1.00 84.81 104 ILE A CA 1
ATOM 778 C C . ILE A 1 104 ? -7.917 -9.434 24.152 1.00 84.81 104 ILE A C 1
ATOM 780 O O . ILE A 1 104 ? -6.974 -9.301 23.372 1.00 84.81 104 ILE A O 1
ATOM 784 N N . TRP A 1 105 ? -8.901 -10.305 23.903 1.00 88.88 105 TRP A N 1
ATOM 785 C CA . TRP A 1 105 ? -8.938 -11.114 22.677 1.00 88.88 105 TRP A CA 1
ATOM 786 C C . TRP A 1 105 ? -9.147 -10.269 21.419 1.00 88.88 105 TRP A C 1
ATOM 788 O O . TRP A 1 105 ? -8.525 -10.525 20.387 1.00 88.88 105 TRP A O 1
ATOM 798 N N . MET A 1 106 ? -10.000 -9.250 21.499 1.00 86.50 106 MET A N 1
ATOM 799 C CA . MET A 1 106 ? -10.248 -8.336 20.384 1.00 86.50 106 MET A CA 1
ATOM 800 C C . MET A 1 106 ? -9.046 -7.434 20.098 1.00 86.50 106 MET A C 1
ATOM 802 O O . MET A 1 106 ? -8.745 -7.181 18.933 1.00 86.50 106 MET A O 1
ATOM 806 N N . ASP A 1 107 ? -8.314 -7.029 21.134 1.00 85.69 107 ASP A N 1
ATOM 807 C CA . ASP A 1 107 ? -7.041 -6.326 21.014 1.00 85.69 107 ASP A CA 1
ATOM 808 C C . ASP A 1 107 ? -5.992 -7.170 20.304 1.00 85.69 107 ASP A C 1
ATOM 810 O O . ASP A 1 107 ? -5.282 -6.649 19.447 1.00 85.69 107 ASP A O 1
ATOM 814 N N . LEU A 1 108 ? -5.927 -8.469 20.606 1.00 88.06 108 LEU A N 1
ATOM 815 C CA . LEU A 1 108 ? -5.003 -9.393 19.956 1.00 88.06 108 LEU A CA 1
ATOM 816 C C . LEU A 1 108 ? -5.340 -9.587 18.471 1.00 88.06 108 LEU A C 1
ATOM 818 O O . LEU A 1 108 ? -4.451 -9.487 17.632 1.00 88.06 108 LEU A O 1
ATOM 822 N N . ILE A 1 109 ? -6.600 -9.875 18.131 1.00 89.81 109 ILE A N 1
ATOM 823 C CA . ILE A 1 109 ? -7.000 -10.239 16.757 1.00 89.81 109 ILE A CA 1
ATOM 824 C C . ILE A 1 109 ? -7.120 -9.001 15.856 1.00 89.81 109 ILE A C 1
ATOM 826 O O . ILE A 1 109 ? -6.799 -9.063 14.672 1.00 89.81 109 ILE A O 1
ATOM 830 N N . GLY A 1 110 ? -7.569 -7.873 16.403 1.00 84.38 110 GLY A N 1
ATOM 831 C CA . GLY A 1 110 ? -7.721 -6.627 15.656 1.00 84.38 110 GLY A CA 1
ATOM 832 C C . GLY A 1 110 ? -6.494 -5.721 15.689 1.00 84.38 110 GLY A C 1
ATOM 833 O O . GLY A 1 110 ? -6.559 -4.601 15.183 1.00 84.38 110 GLY A O 1
ATOM 834 N N . HIS A 1 111 ? -5.376 -6.146 16.285 1.00 87.81 111 HIS A N 1
ATOM 835 C CA . HIS A 1 111 ? -4.132 -5.391 16.165 1.00 87.81 111 HIS A CA 1
ATOM 836 C C . HIS A 1 111 ? -3.690 -5.358 14.688 1.00 87.81 111 HIS A C 1
ATOM 838 O O . HIS A 1 111 ? -3.742 -6.388 14.020 1.00 87.81 111 HIS A O 1
ATOM 844 N N . PRO A 1 112 ? -3.213 -4.222 14.144 1.00 81.69 112 PRO A N 1
ATOM 845 C CA . PRO A 1 112 ? -2.890 -4.123 12.720 1.00 81.69 112 PRO A CA 1
ATOM 846 C C . PRO A 1 112 ? -1.915 -5.195 12.221 1.00 81.69 112 PRO A C 1
ATOM 848 O O . PRO A 1 112 ? -2.074 -5.693 11.114 1.00 81.69 112 PRO A O 1
ATOM 851 N N . ILE A 1 113 ? -0.929 -5.587 13.036 1.00 83.19 113 ILE A N 1
ATOM 852 C CA . ILE A 1 113 ? 0.055 -6.612 12.652 1.00 83.19 113 ILE A CA 1
ATOM 853 C C . ILE A 1 113 ? -0.599 -7.995 12.529 1.00 83.19 113 ILE A C 1
ATOM 855 O O . ILE A 1 113 ? -0.339 -8.705 11.564 1.00 83.19 113 ILE A O 1
ATOM 859 N N . THR A 1 114 ? -1.447 -8.385 13.482 1.00 85.62 114 THR A N 1
ATOM 860 C CA . THR A 1 114 ? -2.105 -9.702 13.488 1.00 85.62 114 THR A CA 1
ATOM 861 C C . THR A 1 114 ? -3.232 -9.771 12.464 1.00 85.62 114 THR A C 1
ATOM 863 O O . THR A 1 114 ? -3.346 -10.768 11.756 1.00 85.62 114 THR A O 1
ATOM 866 N N . ALA A 1 115 ? -4.003 -8.693 12.320 1.00 85.38 115 ALA A N 1
ATOM 867 C CA . ALA A 1 115 ? -5.052 -8.570 11.317 1.00 85.38 115 ALA A CA 1
ATOM 868 C C . ALA A 1 115 ? -4.487 -8.663 9.891 1.00 85.38 115 ALA A C 1
ATOM 870 O O . ALA A 1 115 ? -5.041 -9.384 9.067 1.00 85.38 115 ALA A O 1
ATOM 871 N N . LEU A 1 116 ? -3.370 -7.980 9.607 1.00 84.62 116 LEU A N 1
ATOM 872 C CA . LEU A 1 116 ? -2.690 -8.069 8.309 1.00 84.62 116 LEU A CA 1
ATOM 873 C C . LEU A 1 116 ? -2.025 -9.430 8.073 1.00 84.62 116 LEU A C 1
ATOM 875 O O . LEU A 1 116 ? -1.896 -9.829 6.926 1.00 84.62 116 LEU A O 1
ATOM 879 N N . LEU A 1 117 ? -1.601 -10.134 9.126 1.00 86.00 117 LEU A N 1
ATOM 880 C CA . LEU A 1 117 ? -1.028 -11.479 9.014 1.00 86.00 117 LEU A CA 1
ATOM 881 C C . LEU A 1 117 ? -2.087 -12.544 8.689 1.00 86.00 117 LEU A C 1
ATOM 883 O O . LEU A 1 117 ? -1.761 -13.569 8.098 1.00 86.00 117 LEU A O 1
ATOM 887 N N . ALA A 1 118 ? -3.336 -12.319 9.098 1.00 80.94 118 ALA A N 1
ATOM 888 C CA . ALA A 1 118 ? -4.452 -13.229 8.851 1.00 80.94 118 ALA A CA 1
ATOM 889 C C . ALA A 1 118 ? -5.075 -13.091 7.448 1.00 80.94 118 ALA A C 1
ATOM 891 O O . ALA A 1 118 ? -5.882 -13.942 7.070 1.00 80.94 118 ALA A O 1
ATOM 892 N N . ALA A 1 119 ? -4.750 -12.015 6.725 1.00 72.69 119 ALA A N 1
ATOM 893 C CA . ALA A 1 119 ? -5.249 -11.702 5.386 1.00 72.69 119 ALA A CA 1
ATOM 894 C C . ALA A 1 119 ? -4.314 -12.242 4.296 1.00 72.69 119 ALA A C 1
ATOM 896 O O . ALA A 1 119 ? -4.850 -12.719 3.270 1.00 72.69 119 ALA A O 1
#

Radius of gyration: 22.06 Å; chains: 1; bounding box: 45×33×58 Å

Secondary structure (DSSP, 8-state):
--SSHHHHHHHHHTT--HHHHHHHHHHHHHHHHHIIIIIHHHHHHHH---PPPHHHHHHHHS---GGGPPPHHHHHHHHHHHHHHHHHHHHHHHHS-TT-HHHHHHHHHSSHHHHHH--

Organism: NCBI:txid629263